Protein AF-A0A846BX21-F1 (afdb_monomer_lite)

Structure (mmCIF, N/CA/C/O backbone):
data_AF-A0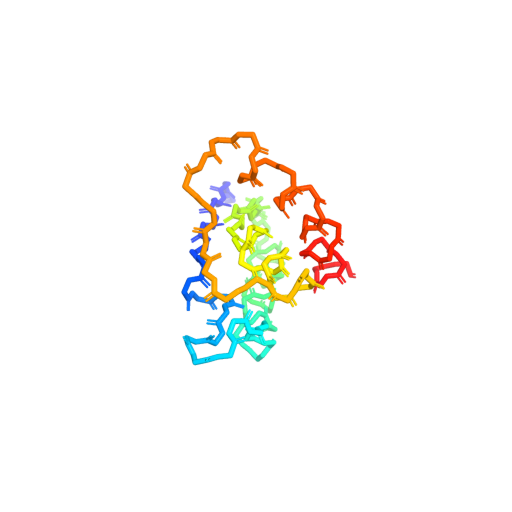A846BX21-F1
#
_entry.id   AF-A0A846BX21-F1
#
loop_
_atom_site.group_PDB
_atom_site.id
_atom_site.type_symbol
_atom_site.label_atom_id
_atom_site.label_alt_id
_atom_site.label_comp_id
_atom_site.label_asym_id
_atom_site.label_entity_id
_atom_site.label_seq_id
_atom_site.pdbx_PDB_ins_code
_atom_site.Cartn_x
_atom_site.Cartn_y
_atom_site.Cartn_z
_atom_site.occupancy
_atom_site.B_iso_or_equiv
_atom_site.auth_seq_id
_atom_site.auth_comp_id
_atom_site.auth_asym_id
_atom_site.auth_atom_id
_atom_site.pdbx_PDB_model_num
ATOM 1 N N . MET A 1 1 ? -16.108 7.050 20.201 1.00 86.06 1 MET A N 1
ATOM 2 C CA . MET A 1 1 ? -16.006 6.237 18.969 1.00 86.06 1 MET A CA 1
ATOM 3 C C . MET A 1 1 ? -15.956 7.179 17.774 1.00 86.06 1 MET A C 1
ATOM 5 O O . MET A 1 1 ? -16.817 8.044 17.679 1.00 86.06 1 MET A O 1
ATOM 9 N N . THR A 1 2 ? -14.935 7.088 16.921 1.00 97.62 2 THR A N 1
ATOM 10 C CA . THR A 1 2 ? -14.707 8.035 15.807 1.00 97.62 2 THR A CA 1
ATOM 11 C C . THR A 1 2 ? -14.292 7.301 14.535 1.00 97.62 2 THR A C 1
ATOM 13 O O . THR A 1 2 ? -13.881 6.138 14.588 1.00 97.62 2 THR A O 1
ATOM 16 N N . THR A 1 3 ? -14.399 7.982 13.393 1.00 98.44 3 THR A N 1
ATOM 17 C CA . THR A 1 3 ? -13.842 7.503 12.123 1.00 98.44 3 THR A CA 1
ATOM 18 C C . THR A 1 3 ? -12.419 8.027 11.964 1.00 98.44 3 THR A C 1
ATOM 20 O O . THR A 1 3 ? -12.194 9.230 12.072 1.00 98.44 3 THR A O 1
ATOM 23 N N . ILE A 1 4 ? -11.470 7.129 11.706 1.00 98.56 4 ILE A N 1
ATOM 24 C CA . ILE A 1 4 ? -10.046 7.428 11.551 1.00 98.56 4 ILE A CA 1
ATOM 25 C C . ILE A 1 4 ? -9.627 7.043 10.133 1.00 98.56 4 ILE A C 1
ATOM 27 O O . ILE A 1 4 ? -9.737 5.881 9.742 1.00 98.56 4 ILE A O 1
ATOM 31 N N . VAL A 1 5 ? -9.120 8.015 9.375 1.00 98.25 5 VAL A N 1
ATOM 32 C CA . VAL A 1 5 ? -8.525 7.781 8.055 1.00 98.25 5 VAL A CA 1
ATOM 33 C C . VAL A 1 5 ? -7.009 7.772 8.206 1.00 98.25 5 VAL A C 1
ATOM 35 O O . VAL A 1 5 ? -6.401 8.800 8.493 1.00 98.25 5 VAL A O 1
ATOM 38 N N . VAL A 1 6 ? -6.390 6.612 8.006 1.00 97.62 6 VAL A N 1
ATOM 39 C CA . VAL A 1 6 ? -4.935 6.455 8.046 1.00 97.62 6 VAL A CA 1
ATOM 40 C C . VAL A 1 6 ? -4.419 6.441 6.618 1.00 97.62 6 VAL A C 1
ATOM 42 O O . VAL A 1 6 ? -4.703 5.518 5.858 1.00 97.62 6 VAL A O 1
ATOM 45 N N . LYS A 1 7 ? -3.653 7.465 6.238 1.00 96.81 7 LYS A N 1
ATOM 46 C CA . LYS A 1 7 ? -3.013 7.529 4.924 1.00 96.81 7 LYS A CA 1
ATOM 47 C C . LYS A 1 7 ? -1.540 7.172 5.034 1.00 96.81 7 LYS A C 1
ATOM 49 O O . LYS A 1 7 ? -0.801 7.800 5.784 1.00 96.81 7 LYS A O 1
ATOM 54 N N . VAL A 1 8 ? -1.085 6.248 4.193 1.00 94.81 8 VAL A N 1
ATOM 55 C CA . VAL A 1 8 ? 0.325 5.840 4.109 1.00 94.81 8 VAL A CA 1
ATOM 56 C C . VAL A 1 8 ? 0.891 6.089 2.713 1.00 94.81 8 VAL A C 1
ATOM 58 O O . VAL A 1 8 ? 0.242 5.879 1.685 1.00 94.81 8 VAL A O 1
ATOM 61 N N . GLY A 1 9 ? 2.096 6.659 2.672 1.00 91.31 9 GLY A N 1
ATOM 62 C CA . GLY A 1 9 ? 2.815 6.970 1.437 1.00 91.31 9 GLY A CA 1
ATOM 63 C C . GLY A 1 9 ? 3.651 5.799 0.931 1.00 91.31 9 GLY A C 1
ATOM 64 O O . GLY A 1 9 ? 3.975 4.887 1.681 1.00 91.31 9 GLY A O 1
ATOM 65 N N . THR A 1 10 ? 4.043 5.854 -0.345 1.00 85.12 10 THR A N 1
ATOM 66 C CA . THR A 1 10 ? 4.878 4.815 -0.970 1.00 85.12 10 THR A CA 1
ATOM 67 C C . THR A 1 10 ? 6.185 4.605 -0.204 1.00 85.12 10 THR A C 1
ATOM 69 O O . THR A 1 10 ? 6.538 3.467 0.065 1.00 85.12 10 THR A O 1
ATOM 72 N N . SER A 1 11 ? 6.855 5.678 0.229 1.00 84.56 11 SER A N 1
ATOM 73 C CA . SER A 1 11 ? 8.113 5.603 0.990 1.00 84.56 11 SER A CA 1
ATOM 74 C C . SER A 1 11 ? 7.997 4.858 2.323 1.00 84.56 11 SER A C 1
ATOM 76 O O . SER A 1 11 ? 8.989 4.323 2.800 1.00 84.56 11 SER A O 1
ATOM 78 N N . SER A 1 12 ? 6.803 4.796 2.916 1.00 86.19 12 SER A N 1
ATOM 79 C CA . SER A 1 12 ? 6.547 4.031 4.143 1.00 86.19 12 SER A CA 1
ATOM 80 C C . SER A 1 12 ? 6.273 2.549 3.869 1.00 86.19 12 SER A C 1
ATOM 82 O O . SER A 1 12 ? 6.390 1.728 4.770 1.00 86.19 12 SER A O 1
ATOM 84 N N . LEU A 1 13 ? 5.884 2.203 2.640 1.00 86.12 13 LEU A N 1
ATOM 85 C CA . LEU A 1 13 ? 5.456 0.856 2.252 1.00 86.12 13 LEU A CA 1
ATOM 86 C C . LEU A 1 13 ? 6.480 0.124 1.393 1.00 86.12 13 LEU A C 1
ATOM 88 O O . LEU A 1 13 ? 6.359 -1.083 1.202 1.00 86.12 13 LEU A O 1
ATOM 92 N N . THR A 1 14 ? 7.467 0.837 0.859 1.00 80.44 14 THR A N 1
ATOM 93 C CA . THR A 1 14 ? 8.504 0.279 -0.004 1.00 80.44 14 THR A CA 1
ATOM 94 C C . THR A 1 14 ? 9.886 0.607 0.532 1.00 80.44 14 THR A C 1
ATOM 96 O O . THR A 1 14 ? 10.125 1.727 0.975 1.00 80.44 14 THR A O 1
ATOM 99 N N . GLN A 1 15 ? 10.816 -0.332 0.420 1.00 80.62 15 GLN A N 1
ATOM 100 C CA . GLN A 1 15 ? 12.230 -0.100 0.675 1.00 80.62 15 GLN A CA 1
ATOM 101 C C . GLN A 1 15 ? 12.804 0.804 -0.422 1.00 80.62 15 GLN A C 1
ATOM 103 O O . GLN A 1 15 ? 12.661 0.524 -1.615 1.00 80.62 15 GLN A O 1
ATOM 108 N N . SER A 1 16 ? 13.448 1.898 -0.024 1.00 66.19 16 SER A N 1
ATOM 109 C CA . SER A 1 16 ? 13.922 2.967 -0.914 1.00 66.19 16 SER A CA 1
ATOM 110 C C . SER A 1 16 ? 14.953 2.502 -1.948 1.00 66.19 16 SER A C 1
ATOM 112 O O . SER A 1 16 ? 15.058 3.104 -3.011 1.00 66.19 16 SER A O 1
ATOM 114 N N . ASN A 1 17 ? 15.700 1.438 -1.649 1.00 65.19 17 ASN A N 1
ATOM 115 C CA . ASN A 1 17 ? 16.770 0.892 -2.485 1.00 65.19 17 ASN A CA 1
ATOM 116 C C . ASN A 1 17 ? 16.295 -0.181 -3.480 1.00 65.19 17 ASN A C 1
ATOM 118 O O . ASN A 1 17 ? 16.835 -0.267 -4.578 1.00 65.19 17 ASN A O 1
ATOM 122 N N . THR A 1 18 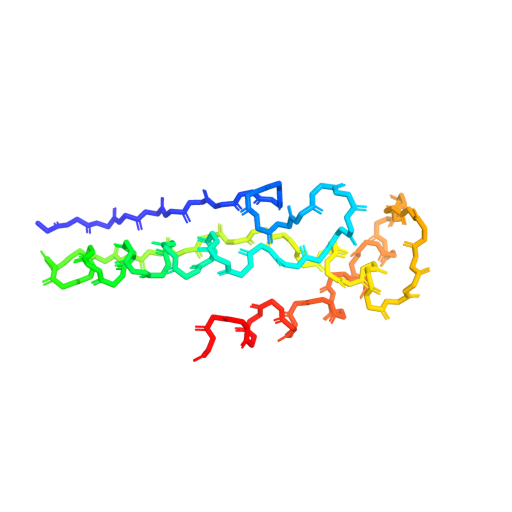? 15.305 -1.000 -3.117 1.00 68.50 18 THR A N 1
ATOM 123 C CA . THR A 1 18 ? 14.867 -2.150 -3.929 1.00 68.50 18 THR A CA 1
ATOM 124 C C . THR A 1 18 ? 13.496 -1.952 -4.571 1.00 68.50 18 THR A C 1
ATOM 126 O O . THR A 1 18 ? 13.131 -2.692 -5.482 1.00 68.50 18 THR A O 1
ATOM 129 N N . GLY A 1 19 ? 12.698 -0.995 -4.083 1.00 66.06 19 GLY A N 1
ATOM 130 C CA . GLY A 1 19 ? 11.290 -0.847 -4.462 1.00 66.06 19 GLY A CA 1
ATOM 131 C C . GLY A 1 19 ? 10.402 -2.009 -3.997 1.00 66.06 19 GLY A C 1
ATOM 132 O O . GLY A 1 19 ? 9.213 -2.033 -4.317 1.00 66.06 19 GLY A O 1
ATOM 133 N N . GLN A 1 20 ? 10.960 -2.962 -3.242 1.00 75.81 20 GLN A N 1
ATOM 134 C CA . GLN A 1 20 ? 10.217 -4.057 -2.631 1.00 75.81 20 GLN A CA 1
ATOM 135 C C . GLN A 1 20 ? 9.401 -3.555 -1.449 1.00 75.81 20 GLN A C 1
ATOM 137 O O . GLN A 1 20 ? 9.671 -2.496 -0.889 1.00 75.81 20 GLN A O 1
ATOM 142 N N . LEU A 1 21 ? 8.408 -4.337 -1.047 1.00 81.94 21 LEU A N 1
ATOM 143 C CA . LEU A 1 21 ? 7.562 -4.001 0.087 1.00 81.94 21 LEU A CA 1
ATOM 144 C C . LEU A 1 21 ? 8.340 -4.047 1.405 1.00 81.94 21 LEU A C 1
ATOM 146 O O . LEU A 1 21 ? 9.075 -4.992 1.689 1.00 81.94 21 LEU A O 1
ATOM 150 N N . ALA A 1 22 ? 8.127 -3.041 2.246 1.00 88.44 22 ALA A N 1
ATOM 151 C CA . ALA A 1 22 ? 8.617 -3.002 3.615 1.00 88.44 22 ALA A CA 1
ATOM 152 C C . ALA A 1 22 ? 7.675 -3.815 4.522 1.00 88.44 22 ALA A C 1
ATOM 154 O O . ALA A 1 22 ? 6.898 -3.251 5.291 1.00 88.44 22 ALA A O 1
ATOM 155 N N . LEU A 1 23 ? 7.713 -5.147 4.402 1.00 89.12 23 LEU A N 1
ATOM 156 C CA . LEU A 1 23 ? 6.762 -6.054 5.065 1.00 89.12 23 LEU A CA 1
ATOM 157 C C . LEU A 1 23 ? 6.695 -5.867 6.587 1.00 89.12 23 LEU A C 1
ATOM 159 O O . LEU A 1 23 ? 5.608 -5.890 7.151 1.00 89.12 23 LEU A O 1
ATOM 163 N N . SER A 1 24 ? 7.824 -5.606 7.249 1.00 91.25 24 SER A N 1
ATOM 164 C CA . SER A 1 24 ? 7.858 -5.336 8.693 1.00 91.25 24 SER A CA 1
ATOM 165 C C . SER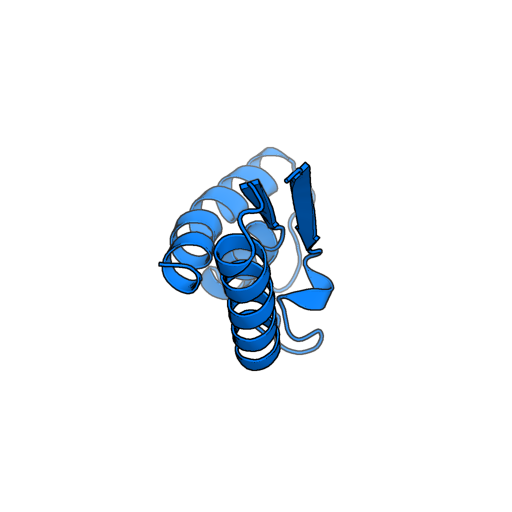 A 1 24 ? 7.118 -4.050 9.073 1.00 91.25 24 SER A C 1
ATOM 167 O O . SER A 1 24 ? 6.404 -4.017 10.074 1.00 91.25 24 SER A O 1
ATOM 169 N N . THR A 1 25 ? 7.241 -2.993 8.267 1.00 91.81 25 THR A N 1
ATOM 170 C CA . THR A 1 25 ? 6.487 -1.746 8.454 1.00 91.81 25 THR A CA 1
ATOM 171 C C . THR A 1 25 ? 4.998 -1.965 8.217 1.00 91.81 25 THR A C 1
ATOM 173 O O . THR A 1 25 ? 4.168 -1.440 8.957 1.00 91.81 25 THR A O 1
ATOM 176 N N . ILE A 1 26 ? 4.652 -2.764 7.207 1.00 92.88 26 ILE A N 1
ATOM 177 C CA . ILE A 1 26 ? 3.264 -3.100 6.889 1.00 92.88 26 ILE A CA 1
ATOM 178 C C . ILE A 1 26 ? 2.627 -3.918 8.017 1.00 92.88 26 ILE A C 1
ATOM 180 O O . ILE A 1 26 ? 1.513 -3.600 8.418 1.00 92.88 26 ILE A O 1
ATOM 184 N N . ALA A 1 27 ? 3.337 -4.896 8.584 1.00 94.31 27 ALA A N 1
ATOM 185 C CA . ALA A 1 27 ? 2.851 -5.682 9.718 1.00 94.31 27 ALA A CA 1
ATOM 186 C C . ALA A 1 27 ? 2.518 -4.792 10.929 1.00 94.31 27 ALA A C 1
ATOM 188 O O . ALA A 1 27 ? 1.398 -4.827 11.432 1.00 94.31 27 ALA A O 1
ATOM 189 N N . LYS A 1 28 ? 3.437 -3.896 11.315 1.00 95.88 28 LYS A N 1
ATOM 190 C CA . LYS A 1 28 ? 3.215 -2.928 12.407 1.00 95.88 28 LYS A CA 1
ATOM 191 C C . LYS A 1 28 ? 2.045 -1.981 12.137 1.00 95.88 28 LYS A C 1
ATOM 193 O O . LYS A 1 28 ? 1.296 -1.617 13.046 1.00 95.88 28 LYS A O 1
ATOM 198 N N . LEU A 1 29 ? 1.883 -1.560 10.882 1.00 95.94 29 LEU A N 1
ATOM 199 C CA . LEU A 1 29 ? 0.729 -0.769 10.470 1.00 95.94 29 LEU A CA 1
ATOM 200 C C . LEU A 1 29 ? -0.560 -1.566 10.686 1.00 95.94 29 LEU A C 1
ATOM 202 O O . LEU A 1 29 ? -1.480 -1.046 11.306 1.00 95.94 29 LEU A O 1
ATOM 206 N N . VAL A 1 30 ? -0.625 -2.815 10.222 1.00 96.19 30 VAL A N 1
ATOM 207 C CA . VAL A 1 30 ? -1.802 -3.677 10.394 1.00 96.19 30 VAL A CA 1
ATOM 208 C C . VAL A 1 30 ? -2.131 -3.872 11.874 1.00 96.19 30 VAL A C 1
ATOM 210 O O . VAL A 1 30 ? -3.281 -3.660 12.243 1.00 96.19 30 VAL A O 1
ATOM 213 N N . GLU A 1 31 ? -1.144 -4.159 12.727 1.00 97.50 31 GLU A N 1
ATOM 214 C CA . GLU A 1 31 ? -1.317 -4.245 14.189 1.00 97.50 31 GLU A CA 1
ATOM 215 C C . GLU A 1 31 ? -1.930 -2.966 14.780 1.00 97.50 31 GLU A C 1
ATOM 217 O O . GLU A 1 31 ? -2.854 -3.014 15.591 1.00 97.50 31 GLU A O 1
ATOM 222 N N . THR A 1 32 ? -1.466 -1.799 14.331 1.00 97.62 32 THR A N 1
ATOM 223 C CA . THR A 1 32 ? -2.012 -0.509 14.777 1.00 97.62 32 THR A CA 1
ATOM 224 C C . THR A 1 32 ? -3.466 -0.334 14.329 1.00 97.62 32 THR A C 1
ATOM 226 O O . THR A 1 32 ? -4.320 0.092 15.108 1.00 97.62 32 THR A O 1
ATOM 229 N N . LEU A 1 33 ? -3.778 -0.668 13.073 1.00 97.75 33 LEU A N 1
ATOM 230 C CA . LEU A 1 33 ? -5.128 -0.532 12.519 1.00 97.75 33 LEU A CA 1
ATOM 231 C C . LEU A 1 33 ? -6.116 -1.488 13.199 1.00 97.75 33 LEU A C 1
ATOM 233 O O . LEU A 1 33 ? -7.250 -1.095 13.482 1.00 97.75 33 LEU A O 1
ATOM 237 N N . THR A 1 34 ? -5.704 -2.727 13.479 1.00 97.81 34 THR A N 1
ATOM 238 C CA . THR A 1 34 ? -6.540 -3.712 14.175 1.00 97.81 34 THR A CA 1
ATOM 239 C C . THR A 1 34 ? -6.749 -3.327 15.633 1.00 97.81 34 THR A C 1
ATOM 241 O O . THR A 1 34 ? -7.881 -3.413 16.107 1.00 97.81 34 THR A O 1
ATOM 244 N N . HIS A 1 35 ? -5.725 -2.801 16.311 1.00 98.31 35 HIS A N 1
ATOM 245 C CA . HIS A 1 35 ? -5.868 -2.253 17.657 1.00 98.31 35 HIS A CA 1
ATOM 246 C C . HIS A 1 35 ? -6.899 -1.113 17.696 1.00 98.31 35 HIS A C 1
ATOM 248 O O . HIS A 1 35 ? -7.851 -1.170 18.474 1.00 98.31 35 HIS A O 1
ATOM 254 N N . LEU A 1 36 ? -6.805 -0.131 16.793 1.00 98.19 36 LEU A N 1
ATOM 255 C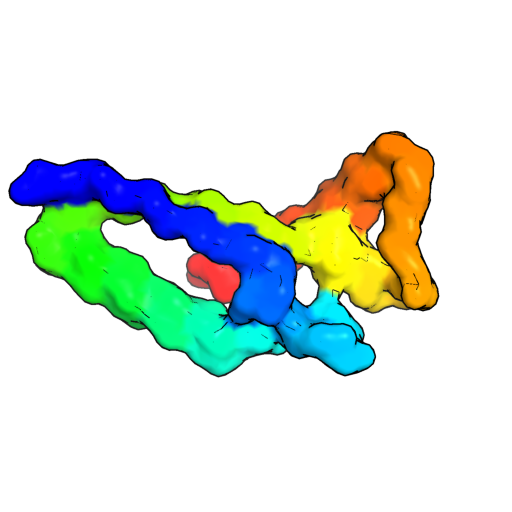 CA . LEU A 1 36 ? -7.783 0.962 16.710 1.00 98.19 36 LEU A CA 1
ATOM 256 C C . LEU A 1 36 ? -9.209 0.455 16.442 1.00 98.19 36 LEU A C 1
ATOM 258 O O . LEU A 1 36 ? -10.163 0.943 17.051 1.00 98.19 36 LEU A O 1
ATOM 262 N N . ARG A 1 37 ? -9.367 -0.548 15.567 1.00 97.94 37 ARG A N 1
ATOM 263 C CA . ARG A 1 37 ? -10.666 -1.206 15.356 1.00 97.94 37 ARG A CA 1
ATOM 264 C C . ARG A 1 37 ? -11.173 -1.899 16.622 1.00 97.94 37 ARG A C 1
ATOM 266 O O . ARG A 1 37 ? -12.363 -1.804 16.905 1.00 97.94 37 ARG A O 1
ATOM 273 N N . SER A 1 38 ? -10.297 -2.554 17.387 1.00 98.19 38 SER A N 1
ATOM 274 C CA . SER A 1 38 ? -10.656 -3.233 18.643 1.00 98.19 38 SER A CA 1
ATOM 275 C C . SER A 1 38 ? -11.141 -2.261 19.725 1.00 98.19 38 SER A C 1
ATOM 277 O O . SER A 1 3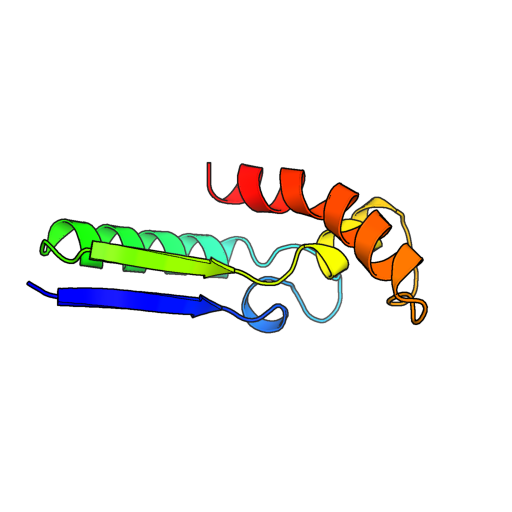8 ? -12.059 -2.586 20.470 1.00 98.19 38 SER A O 1
ATOM 279 N N . CYS A 1 39 ? -10.631 -1.025 19.731 1.00 98.19 39 CYS A N 1
ATOM 280 C CA . CYS A 1 39 ? -11.116 0.067 20.582 1.00 98.19 39 CYS A CA 1
ATOM 281 C C . CYS A 1 39 ? -12.453 0.676 20.100 1.00 98.19 39 CYS A C 1
ATOM 283 O O . CYS A 1 39 ? -12.917 1.683 20.633 1.00 98.19 39 CYS A O 1
ATOM 285 N N . GLY A 1 40 ? -13.070 0.099 19.064 1.00 98.38 40 GLY A N 1
ATOM 286 C CA . GLY A 1 40 ? -14.351 0.517 18.502 1.00 98.38 40 GLY A CA 1
ATOM 287 C C . GLY A 1 40 ? -14.251 1.560 17.386 1.00 98.38 40 GLY A C 1
ATOM 288 O O . GLY A 1 40 ? -15.274 1.979 16.863 1.00 98.38 40 GLY A O 1
ATOM 289 N N . HIS A 1 41 ? -13.074 2.019 16.957 1.00 98.62 41 HIS A N 1
ATOM 290 C CA . HIS A 1 41 ? -13.016 3.025 15.888 1.00 98.62 41 HIS A CA 1
ATOM 291 C C . HIS A 1 41 ? -13.373 2.443 14.510 1.00 98.62 41 HIS A C 1
ATOM 293 O O . HIS A 1 41 ? -13.061 1.295 14.183 1.00 98.62 41 HIS A O 1
ATOM 299 N N . ARG A 1 42 ? -13.974 3.273 13.647 1.00 98.50 42 ARG A N 1
ATOM 300 C CA . ARG A 1 42 ? -14.120 2.969 12.216 1.00 98.50 42 ARG A CA 1
ATOM 301 C C . ARG A 1 42 ? -12.832 3.366 11.509 1.00 98.50 42 ARG A C 1
ATOM 303 O O . ARG A 1 42 ? -12.566 4.552 11.352 1.00 98.50 42 ARG A O 1
ATOM 310 N N . VAL A 1 43 ? -12.035 2.392 11.092 1.00 98.25 43 VAL A N 1
ATOM 311 C CA . VAL A 1 43 ? -10.724 2.647 10.481 1.00 98.25 43 VAL A CA 1
ATOM 312 C C . VAL A 1 43 ? -10.808 2.503 8.964 1.00 98.25 43 VAL A C 1
ATOM 314 O O . VAL A 1 43 ? -11.295 1.492 8.464 1.00 98.25 43 VAL A O 1
ATOM 317 N N . VAL A 1 44 ? -10.314 3.505 8.237 1.00 98.12 44 VAL A N 1
ATOM 318 C CA . VAL A 1 44 ? -10.164 3.497 6.776 1.00 98.12 44 VAL A CA 1
ATOM 319 C C . VAL A 1 44 ? -8.685 3.653 6.442 1.00 98.12 44 VAL A C 1
ATOM 321 O O . VAL A 1 44 ? -8.058 4.629 6.851 1.00 98.12 44 VAL A O 1
ATOM 324 N N . LEU A 1 45 ? -8.127 2.708 5.688 1.00 96.94 45 LEU A N 1
ATOM 325 C CA . LEU A 1 45 ? -6.752 2.779 5.197 1.00 96.94 45 LEU A CA 1
ATOM 326 C C . LEU A 1 45 ? -6.725 3.355 3.776 1.00 96.94 45 LEU A C 1
ATOM 328 O O . LEU A 1 45 ? -7.361 2.822 2.871 1.00 96.94 45 LEU A O 1
ATOM 332 N N . VAL A 1 46 ? -5.933 4.406 3.566 1.00 97.31 46 VAL A N 1
ATOM 333 C CA . VAL A 1 46 ? -5.615 4.958 2.243 1.00 97.31 46 VAL A CA 1
ATOM 334 C C . VAL A 1 46 ? -4.153 4.651 1.933 1.00 97.31 46 VAL A C 1
ATOM 336 O O . VAL A 1 46 ? -3.240 5.298 2.452 1.00 97.31 46 VAL A O 1
ATOM 339 N N . SER A 1 47 ? -3.925 3.643 1.092 1.00 93.75 47 SER A N 1
ATOM 340 C CA . SER A 1 47 ? -2.585 3.134 0.794 1.00 93.75 47 SER A CA 1
ATOM 341 C C . SER A 1 47 ? -2.070 3.585 -0.575 1.00 93.75 47 SER A C 1
ATOM 343 O O . SER A 1 47 ? -2.797 3.587 -1.566 1.00 93.75 47 SER A O 1
ATOM 345 N N . SER A 1 48 ? -0.804 4.002 -0.625 1.00 91.75 48 SER A N 1
ATOM 346 C CA . SER A 1 48 ? -0.078 4.279 -1.875 1.00 91.75 48 SER A CA 1
ATOM 347 C C . SER A 1 48 ? 0.679 3.021 -2.343 1.00 91.75 48 SER A C 1
ATOM 349 O O . SER A 1 48 ? 0.481 1.932 -1.826 1.00 91.75 48 SER A O 1
ATOM 351 N N . GLY A 1 49 ? 1.589 3.144 -3.315 1.00 88.94 49 GLY A N 1
ATOM 352 C CA . GLY A 1 49 ? 2.547 2.073 -3.637 1.00 88.94 49 GLY A CA 1
ATOM 353 C C . GLY A 1 49 ? 2.222 1.210 -4.858 1.00 88.94 49 GLY A C 1
ATOM 354 O O . GLY A 1 49 ? 3.152 0.644 -5.426 1.00 88.94 49 GLY A O 1
ATOM 355 N N . ALA A 1 50 ? 0.980 1.202 -5.359 1.00 92.69 50 ALA A N 1
ATOM 356 C CA . ALA A 1 50 ? 0.578 0.383 -6.514 1.00 92.69 50 ALA A CA 1
ATOM 357 C C . ALA A 1 50 ? 1.505 0.550 -7.734 1.00 92.69 50 ALA A C 1
ATOM 359 O O . ALA A 1 50 ? 2.005 -0.426 -8.282 1.00 92.69 50 ALA A O 1
ATOM 360 N N . VAL A 1 51 ? 1.834 1.788 -8.119 1.00 92.00 51 VAL A N 1
ATOM 361 C CA . VAL A 1 51 ? 2.758 2.029 -9.245 1.00 92.00 51 VAL A CA 1
ATOM 362 C C . VAL A 1 51 ? 4.183 1.545 -8.946 1.00 92.00 51 VAL A C 1
ATOM 364 O O . VAL A 1 51 ? 4.840 1.034 -9.842 1.00 92.00 51 VAL A O 1
ATOM 367 N N . GLY A 1 52 ? 4.678 1.697 -7.712 1.00 87.19 52 GLY A N 1
ATOM 368 C CA . GLY A 1 52 ? 6.029 1.244 -7.349 1.00 87.19 52 GLY A CA 1
ATOM 369 C C . GLY A 1 52 ? 6.154 -0.278 -7.425 1.00 87.19 52 GLY A C 1
ATOM 370 O O . GLY A 1 52 ? 7.065 -0.798 -8.065 1.00 87.19 52 GLY A O 1
ATOM 371 N N . ILE A 1 53 ? 5.164 -0.980 -6.873 1.00 88.81 53 ILE A N 1
ATOM 372 C CA . ILE A 1 53 ? 5.047 -2.442 -6.931 1.00 88.81 53 ILE A CA 1
ATOM 373 C C . ILE A 1 53 ? 4.910 -2.916 -8.380 1.00 88.81 53 ILE A C 1
ATOM 375 O O . ILE A 1 53 ? 5.563 -3.878 -8.783 1.00 88.81 53 ILE A O 1
ATOM 379 N N . GLY A 1 54 ? 4.092 -2.227 -9.180 1.00 92.56 54 GLY A N 1
ATOM 380 C CA . GLY A 1 54 ? 3.941 -2.507 -10.604 1.00 92.56 54 GLY A CA 1
ATOM 381 C C . GLY A 1 54 ? 5.255 -2.344 -11.371 1.00 92.56 54 GLY A C 1
ATOM 382 O O . GLY A 1 54 ? 5.607 -3.224 -12.153 1.00 92.56 54 GLY A O 1
ATOM 383 N N . CYS A 1 55 ? 6.017 -1.272 -11.116 1.00 90.69 55 CYS A N 1
ATOM 384 C CA . CYS A 1 55 ? 7.334 -1.068 -11.724 1.00 90.69 55 CYS A CA 1
ATOM 385 C C . CYS A 1 55 ? 8.285 -2.219 -11.389 1.00 90.69 55 CYS A C 1
ATOM 387 O O . CYS A 1 55 ? 8.893 -2.778 -12.299 1.00 90.69 55 CYS A O 1
ATOM 389 N N . GLY A 1 56 ? 8.368 -2.606 -10.111 1.00 85.94 56 GLY A N 1
ATOM 390 C CA . GLY A 1 56 ? 9.192 -3.735 -9.677 1.00 85.94 56 GLY A CA 1
ATOM 391 C C . GLY A 1 56 ? 8.766 -5.047 -10.336 1.00 85.94 56 GLY A C 1
ATOM 392 O O . GLY A 1 56 ? 9.607 -5.812 -10.800 1.00 85.94 56 GLY A O 1
ATOM 393 N N . ARG A 1 57 ? 7.454 -5.287 -10.468 1.00 88.62 57 ARG A N 1
ATOM 394 C CA . ARG A 1 57 ? 6.928 -6.494 -11.120 1.00 88.62 57 ARG A CA 1
ATOM 395 C C . ARG A 1 57 ? 7.242 -6.554 -12.616 1.00 88.62 57 ARG A C 1
ATOM 397 O O . ARG A 1 57 ? 7.457 -7.644 -13.136 1.00 88.62 57 ARG A O 1
ATOM 404 N N . LEU A 1 58 ? 7.233 -5.410 -13.290 1.00 92.44 58 LEU A N 1
ATOM 405 C CA . LEU A 1 58 ? 7.487 -5.296 -14.726 1.00 92.44 58 LEU A CA 1
ATOM 406 C C . LEU A 1 58 ? 8.974 -5.092 -15.061 1.00 92.44 58 LEU A C 1
ATOM 408 O O . LEU A 1 58 ? 9.309 -4.945 -16.231 1.00 92.44 58 LEU A O 1
ATOM 412 N N . GLY A 1 59 ? 9.865 -5.056 -14.062 1.00 90.31 59 GLY A N 1
ATOM 413 C CA . GLY A 1 59 ? 11.299 -4.833 -14.274 1.00 90.31 59 GLY A CA 1
ATOM 414 C C . GLY A 1 59 ? 11.642 -3.429 -14.786 1.00 90.31 59 GLY A C 1
ATOM 415 O O . GLY A 1 59 ? 12.667 -3.237 -15.441 1.00 90.31 59 GLY A O 1
ATOM 416 N N . LEU A 1 60 ? 10.790 -2.433 -14.522 1.00 90.62 60 LEU A N 1
ATOM 417 C CA . LEU A 1 60 ? 11.018 -1.061 -14.970 1.00 90.62 60 LEU A CA 1
ATOM 418 C C . LEU A 1 60 ? 12.084 -0.387 -14.104 1.00 90.62 60 LEU A C 1
ATOM 420 O O . LEU A 1 60 ? 11.921 -0.257 -12.892 1.00 90.62 60 LEU A O 1
ATOM 424 N N . LYS A 1 61 ? 13.145 0.115 -14.744 1.00 86.00 61 LYS A N 1
ATOM 425 C CA . LYS A 1 61 ? 14.243 0.824 -14.063 1.00 86.00 61 LYS A CA 1
ATOM 426 C C . LYS A 1 61 ? 13.828 2.177 -13.480 1.00 86.00 61 LYS A C 1
ATOM 428 O O . LYS A 1 61 ? 14.495 2.696 -12.593 1.00 86.00 61 LYS A O 1
ATOM 433 N N . SER A 1 62 ? 12.753 2.771 -13.990 1.00 87.88 62 SER A N 1
ATOM 434 C CA . SER A 1 62 ? 12.256 4.065 -13.533 1.00 87.88 62 SER A CA 1
ATOM 435 C C . SER A 1 62 ? 10.736 4.141 -13.619 1.00 87.88 62 SER A C 1
ATOM 437 O O . SER A 1 62 ? 10.075 3.388 -14.339 1.00 87.88 62 SER A O 1
ATOM 439 N N . ARG A 1 63 ? 10.158 5.064 -12.848 1.00 89.38 63 ARG A N 1
ATOM 440 C CA . ARG A 1 63 ? 8.721 5.331 -12.878 1.00 89.38 63 ARG A CA 1
ATOM 441 C C . ARG A 1 63 ? 8.343 5.951 -14.235 1.00 89.38 63 ARG A C 1
ATOM 443 O O . ARG A 1 63 ? 8.927 6.975 -14.597 1.00 89.38 63 ARG A O 1
ATOM 450 N N . PRO A 1 64 ? 7.341 5.412 -14.957 1.00 93.75 64 PRO A N 1
ATOM 451 C CA . PRO A 1 64 ? 6.886 6.003 -16.212 1.00 93.75 64 PRO A CA 1
ATOM 452 C C . PRO A 1 64 ? 6.413 7.442 -16.013 1.00 93.75 64 PRO A C 1
ATOM 454 O O . PRO A 1 64 ? 5.817 7.751 -14.982 1.00 93.75 64 PRO A O 1
ATOM 457 N N . GLN A 1 65 ? 6.619 8.307 -17.010 1.00 94.88 65 GLN A N 1
ATOM 458 C CA . GLN A 1 65 ? 6.163 9.704 -16.968 1.00 94.88 65 GLN A CA 1
ATOM 459 C C . GLN A 1 65 ? 4.768 9.891 -17.579 1.00 94.88 65 GLN A C 1
ATOM 461 O O . GLN A 1 65 ? 3.950 10.627 -17.023 1.00 94.88 65 GLN A O 1
ATOM 466 N N . ARG A 1 66 ? 4.469 9.164 -18.666 1.00 97.19 66 ARG A N 1
ATOM 467 C CA . ARG A 1 66 ? 3.174 9.212 -19.365 1.00 97.19 66 ARG A CA 1
ATOM 468 C C . ARG A 1 66 ? 2.050 8.668 -18.480 1.00 97.19 66 ARG A C 1
ATOM 470 O O . ARG A 1 66 ? 2.203 7.608 -17.873 1.00 97.19 66 ARG A O 1
ATOM 477 N N . ILE A 1 67 ? 0.913 9.365 -18.446 1.00 97.69 67 ILE A N 1
ATOM 478 C CA . ILE A 1 67 ? -0.228 9.015 -17.583 1.00 97.69 67 ILE A CA 1
ATOM 479 C C . ILE A 1 67 ? -0.769 7.609 -17.862 1.00 97.69 67 ILE A C 1
ATOM 481 O O . ILE A 1 67 ? -0.904 6.825 -16.927 1.00 97.69 67 ILE A O 1
ATOM 485 N N . ALA A 1 68 ? -0.951 7.253 -19.137 1.00 98.06 68 ALA A N 1
ATOM 486 C CA . ALA A 1 68 ? -1.447 5.937 -19.539 1.00 98.06 68 ALA A CA 1
ATOM 487 C C . ALA A 1 68 ? -0.544 4.801 -19.031 1.00 98.06 68 ALA A C 1
ATOM 489 O O . ALA A 1 68 ? -1.021 3.798 -18.505 1.00 98.06 68 ALA A O 1
ATOM 490 N N . LEU A 1 69 ? 0.779 4.991 -19.093 1.00 96.94 69 LEU A N 1
ATOM 491 C CA . LEU A 1 69 ? 1.728 4.014 -18.563 1.00 96.94 69 LEU A CA 1
ATOM 492 C C . LEU A 1 69 ? 1.677 3.948 -17.035 1.00 96.94 69 LEU A C 1
ATOM 494 O O . LEU A 1 69 ? 1.701 2.857 -16.477 1.00 96.94 69 LEU A O 1
ATOM 498 N N . LYS A 1 70 ? 1.558 5.086 -16.336 1.00 96.62 70 LYS A N 1
ATOM 499 C CA . LYS A 1 70 ? 1.376 5.086 -14.873 1.00 96.62 70 LYS A CA 1
ATOM 500 C C . LYS A 1 70 ? 0.123 4.303 -14.469 1.00 96.62 70 LYS A C 1
ATOM 502 O O . LYS A 1 70 ? 0.185 3.553 -13.501 1.00 96.62 70 LYS A O 1
ATOM 507 N N . GLN A 1 71 ? -0.979 4.453 -15.204 1.00 98.00 71 GLN A N 1
ATOM 508 C CA . GLN A 1 71 ? -2.229 3.730 -14.960 1.00 98.00 71 GLN A CA 1
ATOM 509 C C . GLN A 1 71 ? -2.082 2.227 -15.224 1.00 98.00 71 GLN A C 1
ATOM 511 O O . GLN A 1 71 ? -2.445 1.429 -14.364 1.00 98.00 71 GLN A O 1
ATOM 516 N N . ALA A 1 72 ? -1.476 1.835 -16.350 1.00 97.44 72 ALA A N 1
ATOM 517 C CA . ALA A 1 72 ? -1.221 0.428 -16.667 1.00 97.44 72 ALA A CA 1
ATOM 518 C C . ALA A 1 72 ? -0.347 -0.249 -15.598 1.00 97.44 72 ALA A C 1
ATOM 520 O O . ALA A 1 72 ? -0.670 -1.324 -15.096 1.00 97.44 72 ALA A O 1
ATOM 521 N N . VAL A 1 73 ? 0.730 0.419 -15.178 1.00 95.62 73 VAL A N 1
ATOM 522 C CA . VAL A 1 73 ? 1.606 -0.077 -14.112 1.00 95.62 73 VAL A CA 1
ATOM 523 C C . VAL A 1 73 ? 0.873 -0.139 -12.766 1.00 95.62 73 VAL A C 1
ATOM 525 O O . VAL A 1 73 ? 1.041 -1.111 -12.030 1.00 95.62 73 VAL A O 1
ATOM 528 N N . ALA A 1 74 ? 0.039 0.856 -12.440 1.00 95.50 74 ALA A N 1
ATOM 529 C CA . ALA A 1 74 ? -0.787 0.831 -11.234 1.00 95.50 74 ALA A CA 1
ATOM 530 C C . ALA A 1 74 ? -1.728 -0.377 -11.221 1.00 95.50 74 ALA A C 1
ATOM 532 O O . ALA A 1 74 ? -1.798 -1.056 -10.205 1.00 95.50 74 ALA A O 1
ATOM 53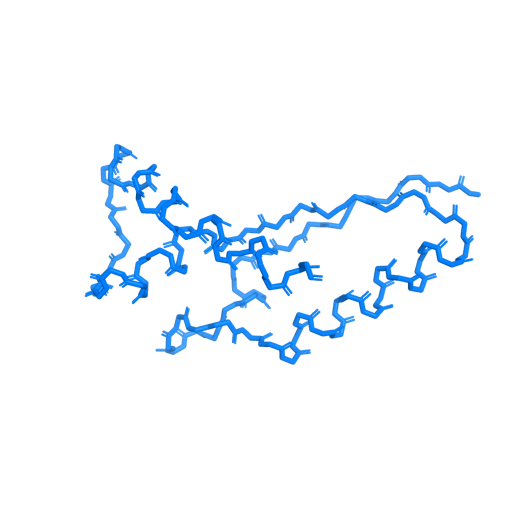3 N N . ALA A 1 75 ? -2.394 -0.679 -12.340 1.00 96.81 75 ALA A N 1
ATOM 534 C CA . ALA A 1 75 ? -3.290 -1.827 -12.453 1.00 96.81 75 ALA A CA 1
ATOM 535 C C . ALA A 1 75 ? -2.557 -3.154 -12.187 1.00 96.81 75 ALA A C 1
ATOM 537 O O . ALA A 1 75 ? -3.046 -3.986 -11.425 1.00 96.81 75 ALA A O 1
ATOM 538 N N . VAL A 1 76 ? -1.339 -3.314 -12.723 1.00 94.44 76 VAL A N 1
ATOM 539 C CA . VAL A 1 76 ? -0.486 -4.488 -12.456 1.00 94.44 76 VAL A CA 1
ATOM 540 C C . VAL A 1 76 ? -0.097 -4.590 -10.977 1.00 94.44 76 VAL A C 1
ATOM 542 O O . VAL A 1 76 ? -0.079 -5.682 -10.407 1.00 94.44 76 VAL A O 1
ATOM 545 N N . GLY A 1 77 ? 0.240 -3.468 -10.341 1.00 92.31 77 GLY A N 1
ATOM 546 C CA . GLY A 1 77 ? 0.665 -3.456 -8.943 1.00 92.31 77 GLY A CA 1
ATOM 547 C C . GLY A 1 77 ? -0.476 -3.516 -7.927 1.00 92.31 77 GLY A C 1
ATOM 548 O O . GLY A 1 77 ? -0.265 -4.017 -6.825 1.00 92.31 77 GLY A O 1
ATOM 549 N N . GLN A 1 78 ? -1.679 -3.056 -8.276 1.00 94.69 78 GLN A N 1
ATOM 550 C CA . GLN A 1 78 ? -2.798 -2.914 -7.343 1.00 94.69 78 GLN A CA 1
ATOM 551 C C . GLN A 1 78 ? -3.249 -4.257 -6.763 1.00 94.69 78 GLN A C 1
ATOM 553 O O . GLN A 1 78 ? -3.376 -4.373 -5.548 1.00 94.69 78 GLN A O 1
ATOM 558 N N . GLY A 1 79 ? -3.419 -5.291 -7.594 1.00 92.44 79 GLY A N 1
ATOM 559 C CA . GLY A 1 79 ? -3.809 -6.620 -7.101 1.00 92.44 79 GLY A CA 1
ATOM 560 C C . GLY A 1 79 ? -2.780 -7.221 -6.135 1.00 92.44 79 GLY A C 1
ATOM 561 O O . GLY A 1 79 ? -3.133 -7.914 -5.186 1.00 92.44 79 GLY A O 1
ATOM 562 N N . ARG A 1 80 ? -1.494 -6.899 -6.324 1.00 88.94 80 ARG A N 1
ATOM 563 C CA . ARG A 1 80 ? -0.423 -7.311 -5.406 1.00 88.94 80 ARG A CA 1
ATOM 564 C C . ARG A 1 80 ? -0.431 -6.511 -4.113 1.00 88.94 80 ARG A C 1
ATOM 566 O O . ARG A 1 80 ? -0.209 -7.095 -3.064 1.00 88.94 80 ARG A O 1
ATOM 573 N N . LEU A 1 81 ? -0.678 -5.204 -4.192 1.00 90.81 81 LEU A N 1
ATOM 574 C CA . LEU A 1 81 ? -0.825 -4.354 -3.013 1.00 90.81 81 LEU A CA 1
ATOM 575 C C . LEU A 1 81 ? -1.984 -4.837 -2.136 1.00 90.81 81 LEU A C 1
ATOM 577 O O . LEU A 1 81 ? -1.817 -4.930 -0.928 1.00 90.81 81 LEU A O 1
ATOM 581 N N . MET A 1 82 ? -3.125 -5.180 -2.740 1.00 93.12 82 MET A N 1
ATOM 582 C CA . MET A 1 82 ? -4.278 -5.718 -2.010 1.00 93.12 82 MET A CA 1
ATOM 583 C C . MET A 1 82 ? -3.949 -7.047 -1.332 1.00 93.12 82 MET A C 1
ATOM 585 O O . MET A 1 82 ? -4.153 -7.168 -0.133 1.00 93.12 82 MET A O 1
ATOM 589 N N . ARG A 1 83 ? -3.315 -7.984 -2.050 1.00 91.25 83 ARG A N 1
ATOM 590 C CA . ARG A 1 83 ? -2.926 -9.296 -1.504 1.00 91.25 83 ARG A CA 1
ATOM 591 C C . ARG A 1 83 ? -1.972 -9.235 -0.303 1.00 91.25 83 ARG A C 1
ATOM 593 O O . ARG A 1 83 ? -1.791 -10.226 0.383 1.00 91.25 83 ARG A O 1
ATOM 600 N N . VAL A 1 84 ? -1.294 -8.112 -0.091 1.00 89.38 84 VAL A N 1
ATOM 601 C CA . VAL A 1 84 ? -0.407 -7.921 1.068 1.00 89.38 84 VAL A CA 1
ATOM 602 C C . VAL A 1 84 ? -1.200 -7.553 2.325 1.00 89.38 84 VAL A C 1
ATOM 604 O O . VAL A 1 84 ? -0.696 -7.738 3.429 1.00 89.38 84 VAL A O 1
ATOM 607 N N . TYR A 1 85 ? -2.406 -7.008 2.155 1.00 90.00 85 TYR A N 1
ATOM 608 C CA . TYR A 1 85 ? -3.316 -6.652 3.241 1.00 90.00 85 TYR A CA 1
ATOM 609 C C . TYR A 1 85 ? -4.443 -7.672 3.467 1.00 90.00 85 TYR A C 1
ATOM 611 O O . TYR A 1 85 ? -5.063 -7.602 4.527 1.00 90.00 85 TYR A O 1
ATOM 619 N N . ASP A 1 86 ? -4.709 -8.557 2.499 1.00 81.81 86 ASP A N 1
ATOM 620 C CA . ASP A 1 86 ? -5.573 -9.743 2.659 1.00 81.81 86 ASP A CA 1
ATOM 621 C C . ASP A 1 86 ? -4.903 -10.805 3.546 1.00 81.81 86 ASP A C 1
ATOM 623 O O . ASP A 1 86 ? -5.599 -11.344 4.436 1.00 81.81 86 ASP A O 1
#

pLDDT: mean 91.59, std 7.52, range [65.19, 98.62]

Secondary structure (DSSP, 8-state):
--EEEEEE-HHHHB-TTT--B-HHHHHHHHHHHHHHHHTT-EEEEEE--HHHHHHHHTT-SS---SHHHHHHHHHHHHHHHHHHH-

Foldseek 3Di:
DEEEEAEDEQPQQADPPQLHGPLVSVVVVLVVQVVCVVVVYRYHYHYDSLLSQLCNVVVNPDRDPDPVSSVVSSVSRVVVVVVSVD

Radius of gyration: 14.31 Å; chains: 1; bounding box: 33×19×40 Å

Sequence (86 aa):
MTTIVVKVGTSSLTQSNTGQLALSTIAKLVETLTHLRSCGHRVVLVSSGAVGIGCGRLGLKSRPQRIALKQAVAAVGQGRLMRVYD